Protein AF-M0RBE6-F1 (afdb_monomer)

Radius of gyration: 17.05 Å; Cα contacts (8 Å, |Δi|>4): 3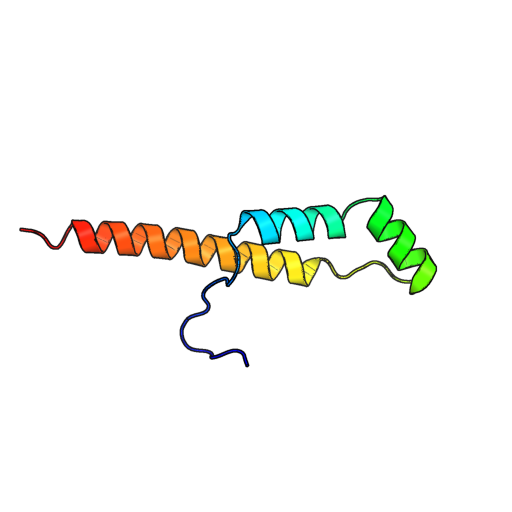9; chains: 1; bounding box: 39×27×52 Å

Solvent-accessible surface area (backbone atoms only — not comparable to full-atom values): 4198 Å² total; per-residue (Å²): 140,79,70,89,84,67,87,67,69,95,58,62,54,68,56,36,47,51,52,33,52,48,46,69,29,68,69,47,31,51,50,38,28,71,76,71,73,42,73,68,78,47,62,58,36,49,52,52,32,50,52,32,48,54,45,54,53,46,52,52,52,52,51,51,55,64,65,67,73,76,124

pLDDT: mean 81.37, std 16.13, range [34.75, 95.31]

Structure (mmCIF, N/CA/C/O backbone):
data_AF-M0RBE6-F1
#
_entry.id   AF-M0RBE6-F1
#
loop_
_atom_site.group_PDB
_atom_site.id
_atom_site.type_symbol
_atom_site.label_atom_id
_atom_site.label_alt_id
_atom_site.label_comp_id
_atom_site.label_asym_id
_atom_site.label_entity_id
_atom_site.label_seq_id
_atom_site.pdbx_PDB_ins_code
_atom_site.Cartn_x
_atom_site.Cartn_y
_atom_site.Cartn_z
_atom_site.occupancy
_atom_site.B_iso_or_equiv
_atom_site.auth_seq_id
_atom_site.auth_comp_id
_atom_site.auth_asym_id
_atom_site.auth_atom_id
_atom_site.pdbx_PDB_model_num
ATOM 1 N N . MET A 1 1 ? -10.580 -16.205 -3.161 1.00 34.75 1 MET A N 1
ATOM 2 C CA . MET A 1 1 ? -11.599 -16.479 -2.128 1.00 34.75 1 MET A CA 1
ATOM 3 C C . MET A 1 1 ? -12.069 -15.142 -1.575 1.00 34.75 1 MET A C 1
ATOM 5 O O . MET A 1 1 ? -11.376 -14.568 -0.753 1.00 34.75 1 MET A O 1
ATOM 9 N N . ALA A 1 2 ? -13.177 -14.610 -2.090 1.00 46.19 2 ALA A N 1
ATOM 10 C CA . ALA A 1 2 ? -13.893 -13.490 -1.486 1.00 46.19 2 ALA A CA 1
ATOM 11 C C . ALA A 1 2 ? -15.262 -14.051 -1.100 1.00 46.19 2 ALA A C 1
ATOM 13 O O . ALA A 1 2 ? -16.095 -14.307 -1.966 1.00 46.19 2 ALA A O 1
ATOM 14 N N . VAL A 1 3 ? -15.434 -14.376 0.181 1.00 44.06 3 VAL A N 1
ATOM 15 C CA . VAL A 1 3 ? -16.733 -14.786 0.715 1.00 44.06 3 VAL A CA 1
ATOM 16 C C . VAL A 1 3 ? -17.591 -13.527 0.759 1.00 44.06 3 VAL A C 1
ATOM 18 O O . VAL A 1 3 ? -17.380 -12.645 1.589 1.00 44.06 3 VAL A O 1
ATOM 21 N N . ALA A 1 4 ? -18.527 -13.428 -0.181 1.00 46.75 4 ALA A N 1
ATOM 22 C CA . ALA A 1 4 ? -19.635 -12.490 -0.109 1.00 46.75 4 ALA A CA 1
ATOM 23 C C . ALA A 1 4 ? -20.493 -12.884 1.106 1.00 46.75 4 ALA A C 1
ATOM 25 O O . ALA A 1 4 ? -21.275 -13.826 1.034 1.00 46.75 4 ALA A O 1
ATOM 26 N N . GLY A 1 5 ? -20.269 -12.234 2.248 1.00 54.28 5 GLY A N 1
ATOM 27 C CA . GLY A 1 5 ? -20.996 -12.536 3.487 1.00 54.28 5 GLY A CA 1
ATOM 28 C C . GLY A 1 5 ? -20.595 -11.685 4.691 1.00 54.28 5 GLY A C 1
ATOM 29 O O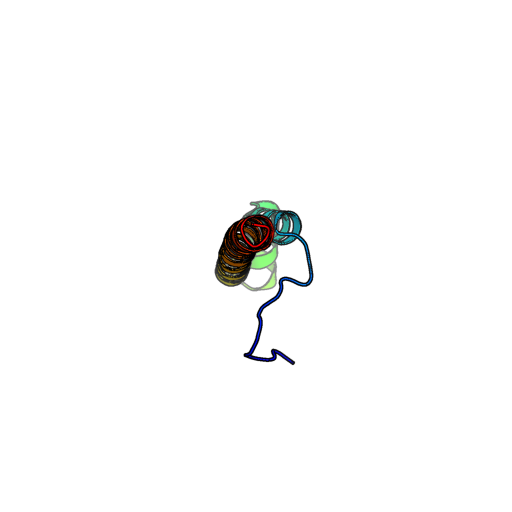 . GLY A 1 5 ? -21.425 -11.415 5.545 1.00 54.28 5 GLY A O 1
ATOM 30 N N . SER A 1 6 ? -19.358 -11.193 4.728 1.00 60.31 6 SER A N 1
ATOM 31 C CA . SER A 1 6 ? -18.899 -10.167 5.671 1.00 60.31 6 SER A CA 1
ATOM 32 C C . SER A 1 6 ? -17.538 -9.698 5.172 1.00 60.31 6 SER A C 1
ATOM 34 O O . SER A 1 6 ? -16.519 -10.338 5.445 1.00 60.31 6 SER A O 1
ATOM 36 N N . TRP A 1 7 ? -17.504 -8.656 4.341 1.00 68.56 7 TRP A N 1
ATOM 37 C CA . TRP A 1 7 ? -16.224 -8.079 3.948 1.00 68.56 7 TRP A CA 1
ATOM 38 C C . TRP A 1 7 ? -15.609 -7.465 5.208 1.00 68.56 7 TRP A C 1
ATOM 40 O O . TRP A 1 7 ? -16.100 -6.464 5.714 1.00 68.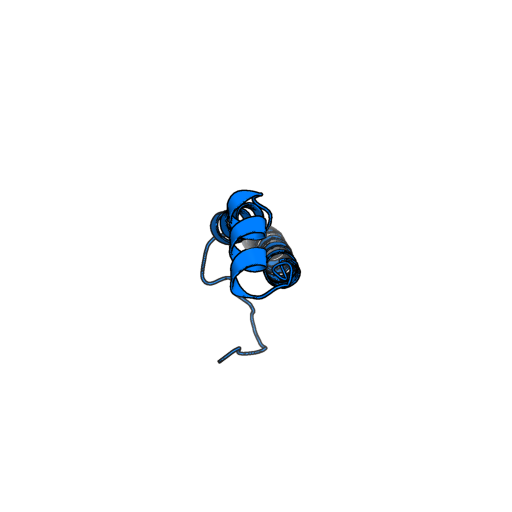56 7 TRP A O 1
ATOM 50 N N . GLN A 1 8 ? -14.605 -8.136 5.767 1.00 72.44 8 GLN A N 1
ATOM 51 C CA . GLN A 1 8 ? -13.775 -7.616 6.841 1.00 72.44 8 GLN A CA 1
ATOM 52 C C . GLN A 1 8 ? -12.416 -7.287 6.224 1.00 72.44 8 GLN A C 1
ATOM 54 O O . GLN A 1 8 ? -11.795 -8.183 5.638 1.00 72.44 8 GLN A O 1
ATOM 59 N N . PRO A 1 9 ? -11.932 -6.044 6.348 1.00 74.44 9 PRO A N 1
ATOM 60 C CA . PRO A 1 9 ? -10.620 -5.690 5.849 1.00 74.44 9 PRO A CA 1
ATOM 61 C C . PRO A 1 9 ? -9.557 -6.516 6.607 1.00 74.44 9 PRO A C 1
ATOM 63 O O . PRO A 1 9 ? -9.486 -6.452 7.836 1.00 74.44 9 PRO A O 1
ATO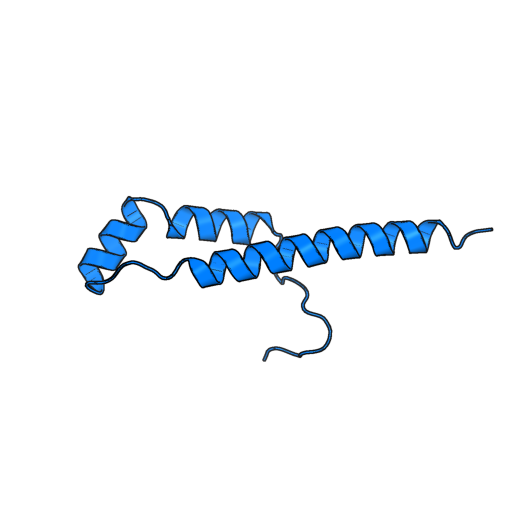M 66 N N . PRO A 1 10 ? -8.724 -7.326 5.919 1.00 81.00 10 PRO A N 1
ATOM 67 C CA . PRO A 1 10 ? -7.660 -8.113 6.556 1.00 81.00 10 PRO A CA 1
ATOM 68 C C . PRO A 1 10 ? -6.555 -7.245 7.166 1.00 81.00 10 PRO A C 1
ATOM 70 O O . PRO A 1 10 ? -5.720 -7.734 7.927 1.00 81.00 10 PRO A O 1
ATOM 73 N N . ARG A 1 11 ? -6.502 -5.970 6.777 1.00 86.00 11 ARG A N 1
ATOM 74 C CA . ARG A 1 11 ? -5.518 -4.979 7.202 1.00 86.00 11 ARG A CA 1
ATOM 75 C C . ARG A 1 11 ? -6.260 -3.736 7.687 1.00 86.00 11 ARG A C 1
ATOM 77 O O . ARG A 1 11 ? -7.339 -3.459 7.179 1.00 86.00 11 ARG A O 1
ATOM 84 N N . PRO A 1 12 ? -5.706 -2.995 8.647 1.00 86.94 12 PRO A N 1
ATOM 85 C CA . PRO A 1 12 ? -6.367 -1.805 9.164 1.00 86.94 12 PRO A CA 1
ATOM 86 C C . PRO A 1 12 ? -6.370 -0.678 8.109 1.00 86.94 12 PRO A C 1
ATOM 88 O O . PRO A 1 12 ? -5.549 -0.689 7.179 1.00 86.94 12 PRO A O 1
ATOM 91 N N . CYS A 1 13 ? -7.327 0.255 8.183 1.00 90.44 13 CYS A N 1
ATOM 92 C CA . CYS A 1 13 ? -7.597 1.195 7.086 1.00 90.44 13 CYS A CA 1
ATOM 93 C C . CYS A 1 13 ? -6.427 2.129 6.746 1.00 90.44 13 CYS A C 1
ATOM 95 O O . CYS A 1 13 ? -6.320 2.598 5.609 1.00 90.44 13 CYS A O 1
ATOM 97 N N . GLU A 1 14 ? -5.506 2.365 7.678 1.00 91.69 14 GLU A N 1
ATOM 98 C CA . GLU A 1 14 ? -4.258 3.087 7.440 1.00 91.69 14 GLU A CA 1
ATOM 99 C C . GLU A 1 14 ? -3.366 2.415 6.394 1.00 91.69 14 GLU A C 1
ATOM 101 O O . GLU A 1 14 ? -2.700 3.117 5.637 1.00 91.69 14 GLU A O 1
ATOM 106 N N . VAL A 1 15 ? -3.397 1.082 6.285 1.00 92.75 15 VAL A N 1
ATOM 107 C CA . VAL A 1 15 ? -2.633 0.358 5.262 1.00 92.75 15 VAL A CA 1
ATOM 108 C C . VAL A 1 15 ? -3.215 0.662 3.888 1.00 92.75 15 VAL A C 1
ATOM 110 O O . VAL A 1 15 ? -2.486 1.085 2.999 1.00 92.75 15 VAL A O 1
ATOM 113 N N . TYR A 1 16 ? -4.535 0.548 3.723 1.00 91.38 16 TYR A N 1
ATOM 114 C CA . TYR A 1 16 ? -5.198 0.896 2.461 1.00 91.38 16 TYR A CA 1
ATOM 115 C C . TYR A 1 16 ? -4.963 2.355 2.062 1.00 91.38 16 TYR A C 1
ATOM 117 O O . TYR A 1 16 ? -4.775 2.655 0.883 1.00 91.38 16 TYR A O 1
ATOM 125 N N . ARG A 1 17 ? -4.930 3.268 3.040 1.00 92.62 17 ARG A N 1
ATOM 126 C CA . ARG A 1 17 ? -4.587 4.674 2.806 1.00 92.62 17 ARG A CA 1
ATOM 127 C C . ARG A 1 17 ? -3.149 4.825 2.316 1.00 92.62 17 ARG A C 1
ATOM 129 O O . ARG A 1 17 ? -2.944 5.511 1.320 1.00 92.62 17 ARG A O 1
ATOM 136 N N . ALA A 1 18 ? -2.187 4.201 2.992 1.00 94.69 18 ALA A N 1
ATOM 137 C CA . ALA A 1 18 ? -0.778 4.273 2.621 1.00 94.69 18 ALA A CA 1
ATOM 138 C C . ALA A 1 18 ? -0.541 3.724 1.205 1.00 94.69 18 ALA A C 1
ATOM 140 O O . ALA A 1 18 ? 0.137 4.367 0.406 1.00 94.69 18 ALA A O 1
ATOM 141 N N . GLU A 1 19 ? -1.167 2.596 0.857 1.00 94.25 19 GLU A N 1
ATOM 142 C CA . GLU A 1 19 ? -1.093 2.017 -0.491 1.00 94.25 19 GLU A CA 1
ATOM 143 C C . GLU A 1 19 ? -1.743 2.922 -1.544 1.00 94.25 19 GLU A C 1
ATOM 145 O O . GLU A 1 19 ? -1.205 3.113 -2.635 1.00 94.25 19 GLU A O 1
ATOM 150 N N . TRP A 1 20 ? -2.878 3.549 -1.223 1.00 94.00 20 TRP A N 1
ATOM 151 C CA . TRP A 1 20 ? -3.517 4.511 -2.120 1.00 94.00 20 TRP A CA 1
ATOM 152 C C . TRP A 1 20 ? -2.654 5.764 -2.347 1.00 94.00 20 TRP A C 1
ATOM 154 O O . TRP A 1 20 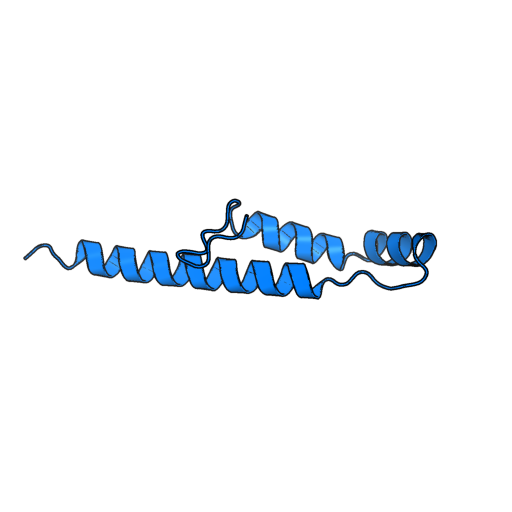? -2.538 6.243 -3.480 1.00 94.00 20 TRP A O 1
ATOM 164 N N . GLU A 1 21 ? -2.024 6.290 -1.295 1.00 94.50 21 GLU A N 1
ATOM 165 C CA . GLU A 1 21 ? -1.100 7.427 -1.373 1.00 94.50 21 GLU A CA 1
ATOM 166 C C . GLU A 1 21 ? 0.160 7.073 -2.171 1.00 94.50 21 GLU A C 1
ATOM 168 O O . GLU A 1 21 ? 0.551 7.832 -3.063 1.00 94.50 21 GLU A O 1
ATOM 173 N N . LEU A 1 22 ? 0.743 5.893 -1.931 1.00 93.75 22 LEU A N 1
ATOM 174 C CA . LEU A 1 22 ? 1.859 5.364 -2.711 1.00 93.75 22 LEU A CA 1
ATOM 175 C C . LEU A 1 22 ? 1.468 5.207 -4.180 1.00 93.75 22 LEU A C 1
ATOM 177 O O . LEU A 1 22 ? 2.204 5.667 -5.053 1.00 93.75 22 LEU A O 1
ATOM 181 N N . CYS A 1 23 ? 0.289 4.642 -4.455 1.00 93.06 23 CYS A N 1
ATOM 182 C CA . CYS A 1 23 ? -0.212 4.449 -5.809 1.00 93.06 23 CYS A CA 1
ATOM 183 C C . CYS A 1 23 ? -0.234 5.765 -6.599 1.00 93.06 23 CYS A C 1
ATOM 185 O O . CYS A 1 23 ? 0.162 5.800 -7.765 1.00 93.06 23 CYS A O 1
ATOM 187 N N . ARG A 1 24 ? -0.646 6.852 -5.935 1.00 92.44 24 ARG A N 1
ATOM 188 C CA . ARG A 1 24 ? -0.735 8.206 -6.496 1.00 92.44 24 ARG A CA 1
ATOM 189 C C . ARG A 1 24 ? 0.569 8.998 -6.444 1.00 92.44 24 ARG A C 1
ATOM 191 O O . ARG A 1 24 ? 0.626 10.086 -7.021 1.00 92.44 24 ARG A O 1
ATOM 198 N N . SER A 1 25 ? 1.586 8.506 -5.744 1.00 93.44 25 SER A N 1
ATOM 199 C CA . SER A 1 25 ? 2.863 9.199 -5.610 1.00 93.44 25 SER A CA 1
ATOM 200 C C . SER A 1 25 ? 3.519 9.397 -6.979 1.00 93.44 25 SER A C 1
ATOM 202 O O . SER A 1 25 ? 3.454 8.528 -7.850 1.00 93.44 25 SER A O 1
ATOM 204 N N . ALA A 1 26 ? 4.173 10.545 -7.178 1.00 91.56 26 ALA A N 1
ATOM 205 C CA . ALA A 1 26 ? 4.797 10.869 -8.461 1.00 91.56 26 ALA A CA 1
ATOM 206 C C . ALA A 1 26 ? 5.818 9.801 -8.884 1.00 91.56 26 ALA A C 1
ATOM 208 O O . ALA A 1 26 ? 5.837 9.404 -10.044 1.00 91.56 26 ALA A O 1
ATOM 209 N N . GLY A 1 27 ? 6.615 9.290 -7.939 1.00 92.62 27 GLY A N 1
ATOM 210 C CA . GLY A 1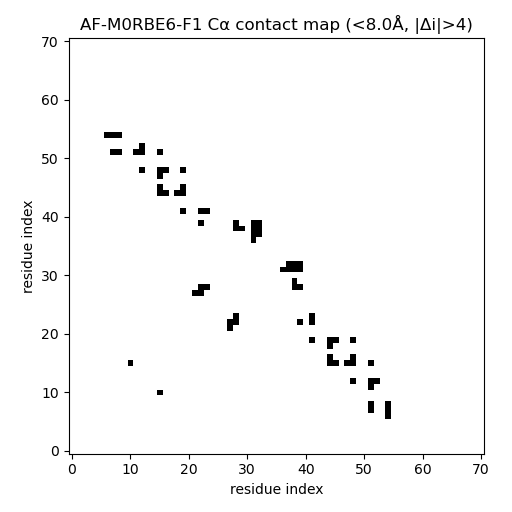 27 ? 7.596 8.238 -8.206 1.00 92.62 27 GLY A CA 1
ATOM 211 C C . GLY A 1 27 ? 6.954 6.951 -8.721 1.00 92.62 27 GLY A C 1
ATOM 212 O O . GLY A 1 27 ? 7.385 6.426 -9.745 1.00 92.62 27 GLY A O 1
ATOM 213 N N . HIS A 1 28 ? 5.887 6.481 -8.068 1.00 90.88 28 HIS A N 1
ATOM 214 C CA . HIS A 1 28 ? 5.194 5.270 -8.496 1.00 90.88 28 HIS A CA 1
ATOM 215 C C . HIS A 1 28 ? 4.475 5.457 -9.835 1.00 90.88 28 HIS A C 1
ATOM 217 O O . HIS A 1 28 ? 4.576 4.600 -10.708 1.00 90.88 28 HIS A O 1
ATOM 223 N N . VAL A 1 29 ? 3.814 6.600 -10.041 1.00 92.38 29 VAL A N 1
ATOM 224 C CA . VAL A 1 29 ? 3.154 6.913 -11.316 1.00 92.38 29 VAL A CA 1
ATOM 225 C C . VAL A 1 29 ? 4.167 6.969 -12.461 1.00 92.38 29 VAL A C 1
ATOM 227 O O . VAL A 1 29 ? 3.908 6.396 -13.515 1.00 92.38 29 VAL A O 1
ATOM 230 N N . LEU A 1 30 ? 5.319 7.620 -12.268 1.00 93.94 30 LEU A N 1
ATOM 231 C CA . LEU A 1 30 ? 6.373 7.703 -13.285 1.00 93.94 30 LEU A CA 1
ATOM 232 C C . LEU A 1 30 ? 6.993 6.335 -13.574 1.00 93.94 30 LEU A C 1
ATOM 234 O O . LEU A 1 30 ? 7.183 5.995 -14.738 1.00 93.94 30 LEU A O 1
ATOM 238 N N . TYR A 1 31 ? 7.273 5.544 -12.537 1.00 92.81 31 TYR A N 1
ATOM 239 C CA . TYR A 1 31 ? 7.802 4.191 -12.692 1.00 92.81 31 TYR A CA 1
ATOM 240 C C . TYR A 1 31 ? 6.822 3.285 -13.442 1.00 92.81 31 TYR A C 1
ATOM 242 O O . TYR A 1 31 ? 7.193 2.658 -14.430 1.00 92.81 31 TYR A O 1
ATOM 250 N N . HIS A 1 32 ? 5.555 3.265 -13.025 1.00 93.19 32 HIS A N 1
ATOM 251 C CA . HIS A 1 32 ? 4.519 2.466 -13.672 1.00 93.19 32 HIS A CA 1
ATOM 252 C C . HIS A 1 32 ? 4.310 2.900 -15.126 1.00 93.19 32 HIS A C 1
ATOM 254 O O . HIS A 1 32 ? 4.196 2.059 -16.011 1.00 93.19 32 HIS A O 1
ATOM 260 N N . TYR A 1 33 ? 4.340 4.207 -15.396 1.00 94.31 33 TYR A N 1
ATOM 261 C CA . TYR A 1 33 ? 4.261 4.725 -16.757 1.00 94.31 33 TYR A CA 1
ATOM 262 C C . TYR A 1 33 ? 5.480 4.332 -17.601 1.00 94.31 33 TYR A C 1
ATOM 264 O O . TYR A 1 33 ? 5.329 3.985 -18.766 1.00 94.31 33 TYR A O 1
ATOM 272 N N . TYR A 1 34 ? 6.682 4.334 -17.021 1.00 94.12 34 TYR A N 1
ATOM 273 C CA . TYR A 1 34 ? 7.902 3.894 -17.699 1.00 94.12 34 TYR A CA 1
ATOM 274 C C . TYR A 1 34 ? 7.881 2.394 -18.032 1.00 94.12 34 TYR A C 1
ATOM 276 O O . TYR A 1 34 ? 8.305 2.005 -19.116 1.00 94.12 34 TYR A O 1
ATOM 284 N N . VAL A 1 35 ? 7.379 1.554 -17.121 1.00 95.31 35 VAL A N 1
ATOM 285 C CA . VAL A 1 35 ? 7.354 0.091 -17.283 1.00 95.31 35 VAL A CA 1
ATOM 286 C C . VAL A 1 35 ? 6.183 -0.383 -18.149 1.00 95.31 35 VAL A C 1
ATOM 288 O O . VAL A 1 35 ? 6.374 -1.237 -19.011 1.00 95.31 35 VAL A O 1
ATOM 291 N N . HIS A 1 36 ? 4.979 0.150 -17.930 1.00 93.81 36 HIS A N 1
ATOM 292 C CA . HIS A 1 36 ? 3.741 -0.336 -18.553 1.00 93.81 36 HIS A CA 1
ATOM 293 C C . HIS A 1 36 ? 3.197 0.581 -19.658 1.00 93.81 36 HIS A C 1
ATOM 295 O O . HIS A 1 36 ? 2.309 0.173 -20.399 1.00 93.81 36 HIS A O 1
ATOM 301 N N . GLY A 1 37 ? 3.695 1.815 -19.787 1.00 94.06 37 GLY A N 1
ATOM 302 C CA . GLY A 1 37 ? 3.172 2.798 -20.747 1.00 94.06 37 GLY A CA 1
ATOM 303 C C . GLY A 1 37 ? 1.832 3.423 -20.341 1.00 94.06 37 GLY A C 1
ATOM 304 O O . GLY A 1 37 ? 1.259 4.209 -21.094 1.00 94.06 37 GLY A O 1
ATOM 305 N N . GLU A 1 38 ? 1.329 3.104 -19.150 1.00 92.00 38 GLU A N 1
ATOM 306 C CA . GLU A 1 38 ? 0.044 3.572 -18.642 1.00 92.00 38 GLU A CA 1
ATOM 307 C C . GLU A 1 38 ? 0.135 4.000 -17.176 1.00 92.00 38 GLU A C 1
ATOM 309 O O . GLU A 1 38 ? 1.073 3.660 -16.449 1.00 92.00 38 GLU A O 1
ATOM 314 N N . ARG A 1 39 ? -0.840 4.794 -16.730 1.00 88.56 39 ARG A N 1
ATOM 315 C CA . ARG A 1 39 ? -0.926 5.203 -15.325 1.00 88.56 39 ARG A CA 1
ATOM 316 C C . ARG A 1 39 ? -1.510 4.062 -14.485 1.00 88.56 39 ARG A C 1
ATOM 318 O O . ARG A 1 39 ? -2.433 3.405 -14.959 1.00 88.56 39 ARG A O 1
ATOM 325 N N . PRO A 1 40 ? -1.041 3.870 -13.240 1.00 91.00 40 PRO A N 1
ATOM 326 C CA . PRO A 1 40 ? -1.571 2.829 -12.369 1.00 91.00 40 PRO A CA 1
ATOM 327 C C . PRO A 1 40 ? -3.044 3.100 -12.038 1.00 91.00 40 PRO A C 1
ATOM 329 O O . PRO A 1 40 ? -3.427 4.246 -11.771 1.00 91.00 40 PRO A O 1
ATOM 332 N N . ASP A 1 41 ? -3.873 2.053 -12.010 1.00 90.00 41 ASP A N 1
ATOM 333 C CA . ASP A 1 41 ? -5.271 2.181 -11.592 1.00 90.00 41 ASP A CA 1
ATOM 334 C C . ASP A 1 41 ? -5.400 2.205 -10.061 1.00 90.00 41 ASP A C 1
ATOM 336 O O . ASP A 1 41 ? -5.638 1.198 -9.392 1.00 90.00 41 ASP A O 1
ATOM 340 N N . CYS A 1 42 ? -5.290 3.402 -9.488 1.00 92.50 42 CYS A N 1
ATOM 341 C CA . CYS A 1 42 ? -5.473 3.610 -8.051 1.00 92.50 42 CYS A CA 1
ATOM 342 C C . CYS A 1 42 ? -6.942 3.555 -7.595 1.00 92.50 42 CYS A C 1
ATOM 344 O O . CYS A 1 42 ? -7.213 3.729 -6.403 1.00 92.50 42 CYS A O 1
ATOM 346 N N . ARG A 1 43 ? -7.911 3.343 -8.501 1.00 92.12 43 ARG A N 1
ATOM 347 C CA . ARG A 1 43 ? -9.335 3.254 -8.131 1.00 92.12 43 ARG A CA 1
ATOM 348 C C . ARG A 1 43 ? -9.620 2.012 -7.302 1.00 92.12 43 ARG A C 1
ATOM 350 O O . ARG A 1 43 ? -10.518 2.056 -6.467 1.00 92.12 43 ARG A O 1
ATOM 357 N N . GLN A 1 44 ? -8.862 0.931 -7.499 1.00 89.94 44 GLN A N 1
ATOM 358 C CA . GLN A 1 44 ? -8.991 -0.266 -6.672 1.00 89.94 44 GLN A CA 1
ATOM 359 C C . GLN A 1 44 ? -8.682 0.050 -5.205 1.00 89.94 44 GLN A C 1
ATOM 361 O O . GLN A 1 44 ? -9.540 -0.144 -4.352 1.00 89.94 44 GLN A O 1
ATOM 366 N N . TRP A 1 45 ? -7.532 0.676 -4.942 1.00 91.81 45 TRP A N 1
ATOM 367 C CA . TRP A 1 45 ? -7.152 1.109 -3.597 1.00 91.81 45 TRP A CA 1
ATOM 368 C C . TRP A 1 45 ? -8.148 2.088 -2.974 1.00 91.81 45 TRP A C 1
ATOM 370 O O . TRP A 1 45 ? -8.419 2.013 -1.780 1.00 91.81 45 TRP A O 1
ATOM 380 N N . LEU A 1 46 ? -8.735 2.982 -3.778 1.00 92.31 46 LEU A N 1
ATOM 381 C CA . LEU A 1 46 ? -9.774 3.892 -3.298 1.00 92.31 46 LEU A CA 1
ATOM 382 C C . LEU A 1 46 ? -11.041 3.138 -2.872 1.00 92.31 46 LEU A C 1
ATOM 384 O O . LEU A 1 46 ? -11.584 3.430 -1.813 1.00 92.31 46 LEU A O 1
ATOM 388 N N . ARG A 1 47 ? -11.497 2.164 -3.672 1.00 92.25 47 ARG A N 1
ATOM 389 C CA . ARG A 1 47 ? -12.657 1.321 -3.338 1.00 92.25 47 ARG A CA 1
ATOM 390 C C . ARG A 1 47 ? -12.420 0.517 -2.065 1.00 92.25 47 ARG A C 1
ATOM 392 O O . ARG A 1 47 ? -13.305 0.470 -1.214 1.00 92.25 47 ARG A O 1
ATOM 399 N N . ASP A 1 48 ? -11.232 -0.062 -1.921 1.00 91.00 48 ASP A N 1
ATOM 400 C CA . ASP A 1 48 ? -10.873 -0.845 -0.739 1.00 91.00 48 ASP A CA 1
ATOM 401 C C . ASP A 1 48 ? -10.782 0.042 0.510 1.00 91.00 48 ASP A C 1
ATOM 403 O O . ASP A 1 48 ? -11.301 -0.322 1.561 1.00 91.00 48 ASP A O 1
ATOM 407 N N . LEU A 1 49 ? -10.212 1.248 0.390 1.00 92.06 49 LEU A N 1
ATOM 408 C CA . LEU A 1 49 ? -10.173 2.231 1.474 1.00 92.06 49 LEU A CA 1
ATOM 409 C C . LEU A 1 49 ? -11.575 2.709 1.881 1.00 92.06 49 LEU A C 1
ATOM 411 O O . LEU A 1 49 ? -11.840 2.835 3.075 1.00 92.06 49 LEU A O 1
ATOM 415 N N . THR A 1 50 ? -12.464 2.982 0.921 1.00 91.81 50 THR A N 1
ATOM 416 C CA . THR A 1 50 ? -13.855 3.368 1.208 1.00 91.81 50 THR A CA 1
ATOM 417 C C . THR A 1 50 ? -14.596 2.239 1.910 1.00 91.81 50 THR A C 1
ATOM 419 O O . THR A 1 50 ? -15.148 2.470 2.979 1.00 91.81 50 THR A O 1
ATOM 422 N N . SER A 1 51 ? -14.513 1.015 1.379 1.00 89.25 51 SER A N 1
ATOM 423 C CA . SER A 1 51 ? -15.121 -0.166 2.006 1.00 89.25 51 SER A CA 1
ATOM 424 C C . SER A 1 51 ? -14.591 -0.356 3.432 1.00 89.25 51 SER A C 1
ATOM 426 O O . SER A 1 51 ? -15.350 -0.658 4.347 1.00 89.25 51 SER A O 1
ATOM 428 N N . CYS A 1 52 ? -13.287 -0.122 3.641 1.00 90.62 52 CYS A N 1
ATOM 429 C CA . CYS A 1 52 ? -12.634 -0.234 4.946 1.00 90.62 52 CYS A CA 1
ATOM 430 C C . CYS A 1 52 ? -13.231 0.738 5.960 1.00 90.62 52 CYS A C 1
ATOM 432 O O . CYS A 1 52 ? -13.577 0.332 7.067 1.00 90.62 52 CYS A O 1
ATOM 434 N N . ARG A 1 53 ? -13.401 2.003 5.565 1.00 88.56 53 ARG A N 1
ATOM 435 C CA . ARG A 1 53 ? -14.016 3.018 6.425 1.00 88.56 53 ARG A CA 1
ATOM 436 C C . ARG A 1 53 ? -15.476 2.714 6.717 1.00 88.56 53 ARG A C 1
ATOM 438 O O . ARG A 1 53 ? -15.874 2.820 7.866 1.00 88.56 53 ARG A O 1
ATOM 445 N N . GLU A 1 54 ? -16.238 2.293 5.710 1.00 88.62 54 GLU A N 1
ATOM 446 C CA . GLU A 1 54 ? -17.635 1.886 5.898 1.00 88.62 54 GLU A CA 1
ATOM 447 C C . GLU A 1 54 ? -17.741 0.735 6.909 1.00 88.62 54 GLU A C 1
ATOM 449 O O . GLU A 1 54 ? -18.601 0.763 7.785 1.00 88.62 54 GLU A O 1
ATOM 454 N N . TRP A 1 55 ? -16.823 -0.234 6.851 1.00 86.38 55 TRP A N 1
ATOM 455 C CA . TRP A 1 55 ? -16.752 -1.328 7.821 1.00 86.38 55 TRP A CA 1
ATOM 456 C C . TRP A 1 55 ? -16.335 -0.872 9.230 1.00 86.38 55 TRP A C 1
ATOM 458 O O . TRP A 1 55 ? -16.873 -1.367 10.219 1.00 86.38 55 TRP A O 1
ATOM 468 N N . GLU A 1 56 ? -15.384 0.057 9.365 1.00 85.38 56 GLU A N 1
ATOM 469 C CA . GLU A 1 56 ? -14.994 0.608 10.675 1.00 85.38 56 GLU A CA 1
ATOM 470 C C . GLU A 1 56 ? -16.114 1.446 11.311 1.00 85.38 56 GLU A C 1
ATOM 472 O O . GLU A 1 56 ? -16.346 1.363 12.523 1.00 85.38 56 GLU A O 1
ATOM 477 N N . GLU A 1 57 ? -16.820 2.233 10.498 1.00 84.31 57 GLU A N 1
ATOM 478 C CA . GLU A 1 57 ? -17.962 3.047 10.914 1.00 84.31 57 GLU A CA 1
ATOM 479 C C . GLU A 1 57 ? -19.140 2.169 11.336 1.00 84.31 57 GLU A C 1
ATOM 481 O O . GLU A 1 57 ? -19.680 2.377 12.427 1.00 84.31 57 GLU A O 1
ATOM 486 N N . SER A 1 58 ? -19.485 1.149 10.535 1.00 83.25 58 SER A N 1
ATOM 487 C CA . SER A 1 58 ? -20.523 0.184 10.901 1.00 83.25 58 SER A CA 1
ATOM 488 C C . SER A 1 58 ? -20.136 -0.501 12.206 1.00 83.25 58 SER A C 1
ATOM 490 O O . SER A 1 58 ? -20.872 -0.403 13.182 1.00 83.25 58 SER A O 1
ATOM 492 N N . ARG A 1 59 ? -18.923 -1.067 12.305 1.00 76.69 59 ARG A N 1
ATOM 493 C CA . ARG A 1 59 ? -18.479 -1.798 13.500 1.00 76.69 59 ARG A CA 1
ATOM 494 C C . ARG A 1 59 ? -18.530 -0.936 14.757 1.00 76.69 59 ARG A C 1
ATOM 496 O O . ARG A 1 59 ? -18.793 -1.452 15.843 1.00 76.69 59 ARG A O 1
ATOM 503 N N . SER A 1 60 ? -18.275 0.363 14.629 1.00 73.94 60 SER A N 1
ATOM 504 C CA . SER A 1 60 ? -18.389 1.315 15.733 1.00 73.94 60 SER A CA 1
ATOM 505 C C . SER A 1 60 ? -19.849 1.572 16.120 1.00 73.94 60 SER A C 1
ATOM 507 O O . SER A 1 60 ? -20.152 1.627 17.312 1.00 73.94 60 SER A O 1
ATOM 509 N N . ALA A 1 61 ? -20.761 1.670 15.149 1.00 75.25 61 ALA A N 1
ATOM 510 C CA . ALA A 1 61 ? -22.200 1.741 15.396 1.00 75.25 61 ALA A CA 1
ATOM 511 C C . ALA A 1 61 ? -22.739 0.434 16.009 1.00 75.25 61 ALA A C 1
ATOM 513 O O . ALA A 1 61 ? -23.447 0.471 17.011 1.00 75.25 61 ALA A O 1
ATOM 514 N N . GLU A 1 62 ? -22.343 -0.730 15.492 1.00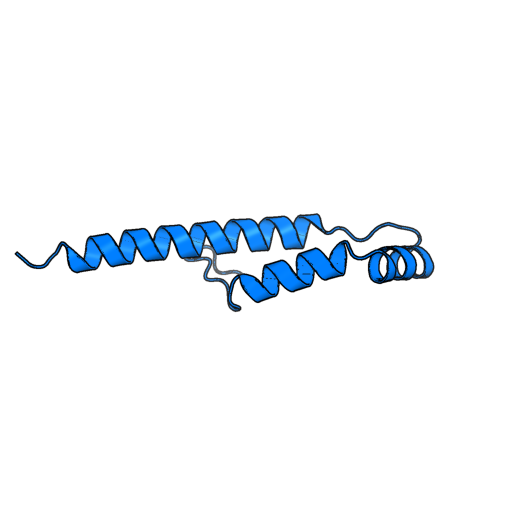 70.50 62 GLU A N 1
ATOM 515 C CA . GLU A 1 62 ? -22.693 -2.035 16.058 1.00 70.50 62 GLU A CA 1
ATOM 516 C C . GLU A 1 62 ? -22.135 -2.215 17.479 1.00 70.50 62 GLU A C 1
ATOM 518 O O . GLU A 1 62 ? -22.826 -2.738 18.355 1.00 70.50 62 GLU A O 1
ATOM 523 N N . ALA A 1 63 ? -20.914 -1.737 17.748 1.00 62.41 63 ALA A N 1
ATOM 524 C CA . ALA A 1 63 ? -20.342 -1.737 19.091 1.00 62.41 63 ALA A CA 1
ATOM 525 C C . ALA A 1 63 ? -21.148 -0.848 20.054 1.00 62.41 63 ALA A C 1
ATOM 527 O O . ALA A 1 63 ? -21.386 -1.254 21.192 1.00 62.41 63 ALA A O 1
ATOM 528 N N . GLN A 1 64 ? -21.627 0.316 19.601 1.00 62.38 64 GLN A N 1
ATOM 529 C CA . GLN A 1 64 ? -22.520 1.171 20.392 1.00 62.38 64 GLN A CA 1
ATOM 530 C C . GLN A 1 64 ? -23.859 0.483 20.677 1.00 62.38 64 GLN A C 1
ATOM 532 O O . GLN A 1 64 ? -24.290 0.458 21.827 1.00 62.38 64 GLN A O 1
ATOM 537 N N . VAL A 1 65 ? -24.466 -0.165 19.679 1.00 62.69 65 VAL A N 1
ATOM 538 C CA . VAL A 1 65 ? -25.712 -0.933 19.860 1.00 62.69 65 VAL A CA 1
ATOM 539 C C . VAL A 1 65 ? -25.511 -2.097 20.840 1.00 62.69 65 VAL A C 1
ATOM 541 O O . VAL A 1 65 ? -26.391 -2.387 21.646 1.00 62.69 65 VAL A O 1
ATOM 544 N N . SER A 1 66 ? -24.338 -2.739 20.837 1.00 59.28 66 SER A N 1
ATOM 545 C CA . SER A 1 66 ? -24.039 -3.833 21.771 1.00 59.28 66 SER A CA 1
ATOM 546 C C . SER A 1 66 ? -23.843 -3.381 23.225 1.00 59.28 66 SER A C 1
ATOM 548 O O . SER A 1 66 ? -24.073 -4.166 24.144 1.00 59.28 66 SER A O 1
ATOM 550 N N . LEU A 1 67 ? -23.447 -2.122 23.449 1.00 58.06 67 LEU A N 1
ATOM 551 C CA . LEU A 1 67 ? -23.308 -1.540 24.787 1.00 58.06 67 LEU A CA 1
ATOM 552 C C . LEU A 1 67 ? -24.647 -1.037 25.348 1.00 58.06 67 LEU A C 1
ATOM 554 O O . LEU A 1 67 ? -24.806 -1.006 26.567 1.00 58.06 67 LEU A O 1
ATOM 558 N N . ASP A 1 68 ? -25.612 -0.720 24.483 1.00 58.09 68 ASP A N 1
ATOM 559 C CA . ASP A 1 68 ? -26.955 -0.263 24.868 1.00 58.09 68 ASP A CA 1
ATOM 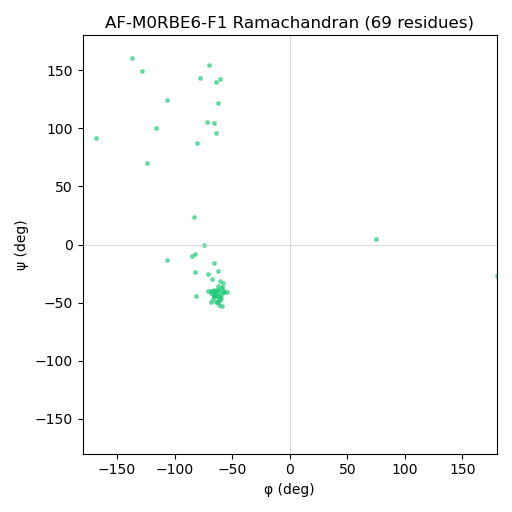560 C C . ASP A 1 68 ? -27.914 -1.422 25.228 1.00 58.09 68 ASP A C 1
ATOM 562 O O . ASP A 1 68 ? -28.980 -1.218 25.798 1.00 58.09 68 ASP A O 1
ATOM 566 N N . LEU A 1 69 ? -27.511 -2.677 24.995 1.00 54.28 69 LEU A N 1
ATOM 567 C CA . LEU A 1 69 ? -28.291 -3.883 25.326 1.00 54.28 69 LEU A CA 1
ATOM 568 C C . LEU A 1 69 ? -28.155 -4.345 26.793 1.00 54.28 69 LEU A C 1
ATOM 570 O O . LEU A 1 69 ? -28.367 -5.516 27.112 1.00 54.28 69 LEU A O 1
ATOM 574 N N . ARG A 1 70 ? -27.805 -3.432 27.703 1.00 49.94 70 ARG A N 1
ATOM 575 C CA . ARG A 1 70 ? -27.661 -3.699 29.142 1.00 49.94 70 ARG A CA 1
ATOM 576 C C . ARG A 1 70 ? -28.561 -2.762 29.961 1.00 49.94 70 ARG A C 1
ATOM 578 O O . ARG A 1 70 ? -28.070 -1.881 30.661 1.00 49.94 70 ARG A O 1
ATOM 585 N N . VAL A 1 71 ? -29.874 -2.986 29.878 1.00 46.00 71 VAL A N 1
ATOM 586 C CA . VAL A 1 71 ? -30.884 -2.558 30.867 1.00 46.00 71 VAL A CA 1
ATOM 587 C C . VAL A 1 71 ? -31.658 -3.784 31.321 1.00 46.00 71 VAL A C 1
ATOM 589 O O . VAL A 1 71 ? -32.029 -4.591 30.440 1.00 46.00 71 VAL A O 1
#

InterPro domains:
  IPR021475 Plasticity-Associated Neural Transcript Short/Early meiotic induction protein 1-like [PF11326] (11-66)
  IPR021475 Plasticity-Associated Neural Transcript Short/Early meiotic induction protein 1-like [PTHR28052] (5-68)

Sequence (71 aa):
MAVAGSWQPPRPCEVYRAEWELCRSAGHVLYHYYVHGERPDCRQWLRDLTSCREWEESRSAEAQVSLDLRV

Mean predicted aligned error: 10.64 Å

Secondary structure (DSSP, 8-state):
---TT----SS-HHHHHHHHHHHHSHHHHHHHHHHHSS---THHHHHHHHHHHHHHHHHHHHHHHHHH---

Organism: Rattus norvegicus (NCBI:txid10116)

Foldseek 3Di:
DDPPPDDAQPDALVVLVVVLCCLPDPVNQVVC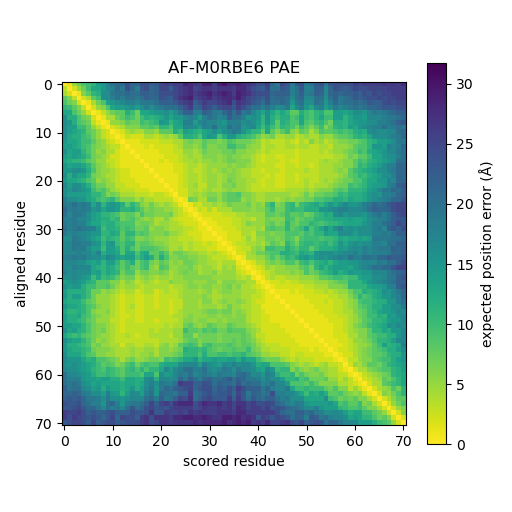CVVPVDRDDSVVSVVSSVVNVVNVVVVVVVVVVVVVPPD